Protein AF-A0A2P7R563-F1 (afdb_monomer_lite)

Sequence (58 aa):
MLLVAEGVETSGQAAYLRQIGCHLAQGYLFAKPLSEEQLVSWYKQHRQQPLPGILVEF

Secondary structure (DSSP, 8-state):
---EEE---SHHHHHHHHHTT--EEESTTT-----HHHHHHHHHHSTTSSS-TTSEE-

Structure (mmCIF, N/CA/C/O backbone):
data_AF-A0A2P7R563-F1
#
_entry.id   AF-A0A2P7R563-F1
#
loop_
_atom_site.group_PDB
_atom_site.id
_atom_site.type_symbol
_atom_site.label_atom_id
_atom_site.label_alt_id
_atom_site.label_comp_id
_atom_site.label_asym_id
_atom_site.label_entity_id
_atom_site.label_seq_id
_atom_site.pdbx_PDB_ins_code
_atom_site.Cartn_x
_atom_site.Cartn_y
_atom_site.Cartn_z
_atom_site.occupancy
_atom_site.B_iso_or_equiv
_atom_site.auth_seq_id
_atom_site.auth_comp_id
_atom_site.auth_asym_id
_atom_site.auth_atom_id
_atom_site.pdbx_PDB_model_num
ATOM 1 N N . MET A 1 1 ? -20.158 0.140 -10.708 1.00 73.88 1 MET A N 1
ATOM 2 C CA . MET A 1 1 ? -19.241 1.299 -10.662 1.00 73.88 1 MET A CA 1
ATOM 3 C C . MET A 1 1 ? -18.083 0.920 -9.759 1.00 73.88 1 MET A C 1
ATOM 5 O O . MET A 1 1 ? -18.348 0.325 -8.724 1.00 73.88 1 MET A O 1
ATOM 9 N N . LEU A 1 2 ? -16.842 1.166 -10.178 1.00 82.88 2 LEU A N 1
ATOM 10 C CA . LEU A 1 2 ? -15.643 0.836 -9.402 1.00 82.88 2 LEU A CA 1
ATOM 11 C C . LEU A 1 2 ? -15.186 2.085 -8.643 1.00 82.88 2 LEU A C 1
ATOM 13 O O . LEU A 1 2 ? -15.207 3.175 -9.211 1.00 82.88 2 LEU A O 1
ATOM 17 N N . LEU A 1 3 ? -14.811 1.921 -7.376 1.00 88.94 3 LEU A N 1
ATOM 18 C CA . LEU A 1 3 ? -14.273 2.983 -6.529 1.00 88.94 3 LEU A CA 1
ATOM 19 C C . LEU A 1 3 ? -12.890 2.564 -6.052 1.00 88.94 3 LEU A C 1
ATOM 21 O O . LEU A 1 3 ? -12.716 1.432 -5.608 1.00 88.94 3 LEU A O 1
ATOM 25 N N . VAL A 1 4 ? -11.941 3.490 -6.146 1.00 92.31 4 VAL A N 1
ATOM 26 C CA . VAL A 1 4 ? -10.572 3.332 -5.663 1.00 92.31 4 VAL A CA 1
ATOM 27 C C . VAL A 1 4 ? -10.349 4.331 -4.538 1.00 92.31 4 VAL A C 1
ATOM 29 O O . VAL A 1 4 ? -10.571 5.526 -4.725 1.00 92.31 4 VAL A O 1
ATOM 32 N N . ALA A 1 5 ? -9.907 3.848 -3.380 1.00 93.88 5 ALA A N 1
ATOM 33 C CA . ALA A 1 5 ? -9.426 4.704 -2.304 1.00 93.88 5 ALA A CA 1
ATOM 34 C C . ALA A 1 5 ? -7.926 4.982 -2.472 1.00 93.88 5 ALA A C 1
ATOM 36 O O . ALA A 1 5 ? -7.114 4.060 -2.432 1.00 93.88 5 ALA A O 1
ATOM 37 N N . GLU A 1 6 ? -7.546 6.245 -2.638 1.00 95.38 6 GLU A N 1
ATOM 38 C CA . GLU A 1 6 ? -6.143 6.666 -2.728 1.00 95.38 6 GLU A CA 1
ATOM 39 C C . GLU A 1 6 ? -5.606 7.145 -1.370 1.00 95.38 6 GLU A C 1
ATOM 41 O O . GLU A 1 6 ? -6.365 7.575 -0.501 1.00 95.38 6 GLU A O 1
ATOM 46 N N . GLY 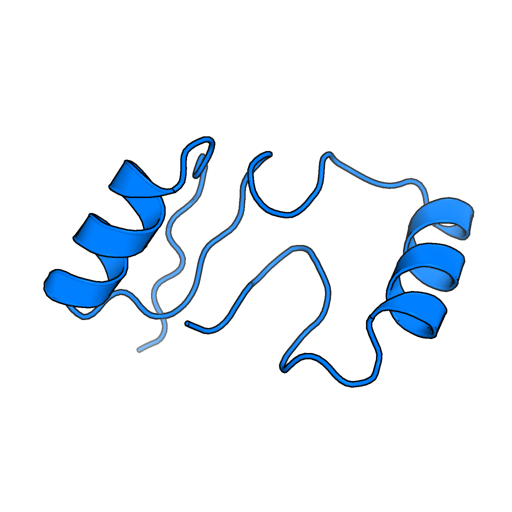A 1 7 ? -4.284 7.083 -1.183 1.00 94.31 7 GLY A N 1
ATOM 47 C CA . GLY A 1 7 ? -3.623 7.550 0.042 1.00 94.31 7 GLY A CA 1
ATOM 48 C C . GLY A 1 7 ? -3.723 6.586 1.230 1.00 94.31 7 GLY 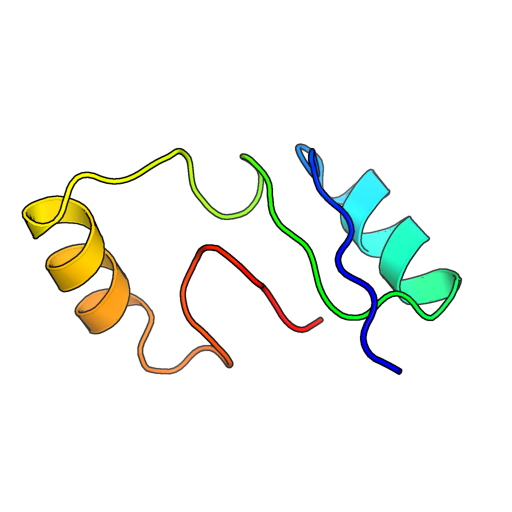A C 1
ATOM 49 O O . GLY A 1 7 ? -3.707 7.021 2.379 1.00 94.31 7 GLY A O 1
ATOM 50 N N . VAL A 1 8 ? -3.838 5.276 0.986 1.00 95.06 8 VAL A N 1
ATOM 51 C CA . VAL A 1 8 ? -3.862 4.258 2.052 1.00 95.06 8 VAL A CA 1
ATOM 52 C C . VAL A 1 8 ? -2.443 3.943 2.527 1.00 95.06 8 VAL A C 1
ATOM 54 O O . VAL A 1 8 ? -1.651 3.302 1.837 1.00 95.06 8 VAL A O 1
ATOM 57 N N . GLU A 1 9 ? -2.116 4.384 3.732 1.00 96.38 9 GLU A N 1
ATOM 58 C CA . GLU A 1 9 ? -0.765 4.323 4.301 1.00 96.38 9 GLU A CA 1
ATOM 59 C C . GLU A 1 9 ? -0.664 3.387 5.512 1.00 96.38 9 GLU A C 1
ATOM 61 O O . GLU A 1 9 ? 0.431 2.972 5.886 1.00 96.38 9 GLU A O 1
ATOM 66 N N . THR A 1 10 ? -1.796 3.008 6.114 1.00 95.75 10 THR A N 1
ATOM 67 C CA . THR A 1 10 ? -1.843 2.180 7.329 1.00 95.75 10 THR A CA 1
ATOM 68 C C . THR A 1 10 ? -2.830 1.021 7.206 1.00 95.75 10 THR A C 1
ATOM 70 O O . THR A 1 10 ? -3.876 1.131 6.562 1.00 95.75 10 THR A O 1
ATOM 73 N N . SER A 1 11 ? -2.547 -0.088 7.893 1.00 94.19 11 SER A N 1
ATOM 74 C CA . SER A 1 11 ? -3.443 -1.253 7.937 1.00 94.19 11 SER A CA 1
ATOM 75 C C . SER A 1 11 ? -4.829 -0.924 8.508 1.00 94.19 11 SER A C 1
ATOM 77 O O . SER A 1 11 ? -5.820 -1.503 8.071 1.00 94.19 11 SER A O 1
ATOM 79 N N . GLY A 1 12 ? -4.921 0.043 9.428 1.00 96.94 12 GLY A N 1
ATOM 80 C CA . GLY A 1 12 ? -6.194 0.529 9.966 1.00 96.94 12 GLY A CA 1
ATOM 81 C C . GLY A 1 12 ? -7.076 1.214 8.916 1.00 96.94 12 GLY A C 1
ATOM 82 O O . GLY A 1 12 ? -8.277 0.956 8.871 1.00 96.94 12 GLY A O 1
ATOM 83 N N . GLN A 1 13 ? -6.491 2.023 8.024 1.00 96.19 13 GLN A N 1
ATOM 84 C CA . GLN A 1 13 ? -7.222 2.634 6.904 1.00 96.19 13 GLN A CA 1
ATOM 85 C C . GLN A 1 13 ? -7.743 1.566 5.935 1.00 96.19 13 GLN A C 1
ATOM 87 O O . GLN A 1 13 ? -8.910 1.607 5.556 1.00 96.19 13 GLN A O 1
ATOM 92 N N . ALA A 1 14 ? -6.909 0.581 5.583 1.00 93.44 14 ALA A N 1
ATOM 93 C CA . ALA A 1 14 ? -7.314 -0.530 4.720 1.00 93.44 14 ALA A CA 1
ATOM 94 C C . ALA A 1 14 ? -8.470 -1.343 5.333 1.00 93.44 14 ALA A C 1
ATOM 96 O O . ALA A 1 14 ? -9.452 -1.642 4.654 1.00 93.44 14 ALA A O 1
ATOM 97 N N . ALA A 1 15 ? -8.391 -1.645 6.634 1.00 93.94 15 ALA A N 1
ATOM 98 C CA . ALA A 1 15 ? -9.445 -2.359 7.352 1.00 93.94 15 ALA A CA 1
ATOM 99 C C . ALA A 1 15 ? -10.770 -1.578 7.367 1.00 93.94 15 ALA A C 1
ATOM 101 O O . ALA A 1 15 ? -11.828 -2.154 7.111 1.00 93.94 15 ALA A O 1
ATOM 102 N N . TYR A 1 16 ? -10.714 -0.266 7.611 1.00 96.12 16 TYR A N 1
ATOM 103 C CA . TYR A 1 16 ? -11.895 0.596 7.584 1.00 96.12 16 TYR A CA 1
ATOM 104 C C . TYR A 1 16 ? -12.529 0.668 6.188 1.00 96.12 16 TYR A C 1
ATOM 106 O O . TYR A 1 16 ? -13.741 0.503 6.054 1.00 96.12 16 TYR A O 1
ATOM 114 N N . LEU A 1 17 ? -11.718 0.853 5.142 1.00 94.62 17 LEU A N 1
ATOM 115 C CA . LEU A 1 17 ? -12.185 0.891 3.753 1.00 94.62 17 LEU A CA 1
ATOM 116 C C . LEU A 1 17 ? -12.887 -0.413 3.359 1.00 94.62 17 LEU A C 1
ATOM 118 O O . LEU A 1 17 ? -13.987 -0.374 2.805 1.00 94.62 17 LEU A O 1
ATOM 122 N N . ARG A 1 18 ? -12.315 -1.558 3.745 1.00 91.12 18 ARG A N 1
ATOM 123 C CA . ARG A 1 18 ? -12.944 -2.869 3.554 1.00 91.12 18 ARG A CA 1
ATOM 124 C C . ARG A 1 18 ? -14.294 -2.962 4.270 1.00 91.12 18 ARG A C 1
ATOM 126 O O . ARG A 1 18 ? -15.262 -3.440 3.687 1.00 91.12 18 ARG A O 1
ATOM 133 N N . GLN A 1 19 ? -14.381 -2.479 5.510 1.00 94.62 19 GLN A N 1
ATOM 134 C CA . GLN A 1 19 ? -15.618 -2.502 6.298 1.00 94.62 19 GLN A CA 1
ATOM 135 C C . GLN A 1 19 ? -16.752 -1.695 5.645 1.00 94.62 19 GLN A C 1
ATOM 137 O O . GLN A 1 19 ? -17.912 -2.094 5.738 1.00 94.62 19 GLN A O 1
ATOM 142 N N . ILE A 1 20 ? -16.434 -0.585 4.973 1.00 94.94 20 ILE A N 1
ATOM 143 C CA . ILE A 1 20 ? -17.428 0.259 4.288 1.00 94.94 20 ILE A CA 1
ATOM 144 C C . ILE A 1 20 ? -17.691 -0.162 2.830 1.00 94.94 20 ILE A C 1
ATOM 146 O O . ILE A 1 20 ? -18.391 0.545 2.105 1.00 94.94 20 ILE A O 1
ATOM 150 N N . GLY A 1 21 ? -17.147 -1.301 2.388 1.00 90.31 21 GLY A N 1
ATOM 151 C CA . GLY A 1 21 ? -17.363 -1.848 1.045 1.00 90.31 21 GLY A CA 1
ATOM 152 C C . GLY A 1 21 ? -16.479 -1.242 -0.050 1.00 90.31 21 GLY A C 1
ATOM 153 O O . GLY A 1 21 ? -16.779 -1.402 -1.236 1.00 90.31 21 GLY A O 1
ATOM 154 N N . CYS A 1 22 ? -15.394 -0.555 0.316 1.00 91.94 22 CYS A N 1
ATOM 155 C CA . CYS A 1 22 ? -14.356 -0.136 -0.620 1.00 91.94 22 CYS A CA 1
ATOM 156 C C . CYS A 1 22 ? -13.297 -1.236 -0.741 1.00 91.94 22 CYS A C 1
ATOM 158 O O . CYS A 1 22 ? -12.503 -1.457 0.174 1.00 91.94 22 CYS A O 1
ATOM 160 N N . HIS A 1 23 ? -13.280 -1.910 -1.889 1.00 87.81 23 HIS A N 1
ATOM 161 C CA . HIS A 1 23 ? -12.431 -3.082 -2.103 1.00 87.81 23 HIS A CA 1
ATOM 162 C C . HIS A 1 23 ? -11.134 -2.772 -2.845 1.00 87.81 23 HIS A C 1
ATOM 164 O O . HIS A 1 23 ? -10.235 -3.591 -2.777 1.00 87.81 23 HIS A O 1
ATOM 170 N N . LEU A 1 24 ? -11.012 -1.617 -3.512 1.00 89.31 24 LEU A N 1
ATOM 171 C CA . LEU A 1 24 ? -9.800 -1.230 -4.239 1.00 89.31 24 LEU A CA 1
ATOM 172 C C . LEU A 1 24 ? -9.087 -0.081 -3.530 1.00 89.31 24 LEU A C 1
ATOM 174 O O . LEU A 1 24 ? -9.719 0.920 -3.180 1.00 89.31 24 LEU A O 1
ATOM 178 N N . ALA A 1 25 ? -7.770 -0.194 -3.374 1.00 90.56 25 ALA A N 1
ATOM 179 C CA . ALA A 1 25 ? -6.971 0.852 -2.750 1.00 90.56 25 ALA A CA 1
ATOM 180 C C . ALA A 1 25 ? -5.578 1.034 -3.359 1.00 90.56 25 ALA A C 1
ATOM 182 O O . ALA A 1 25 ? -4.923 0.064 -3.741 1.00 90.56 25 ALA A O 1
ATOM 183 N N . GLN A 1 26 ? -5.112 2.282 -3.337 1.00 92.62 26 GLN A N 1
ATOM 184 C CA . GLN A 1 26 ? -3.750 2.698 -3.644 1.00 92.62 26 GLN A CA 1
ATOM 185 C C . GLN A 1 26 ? -3.144 3.422 -2.439 1.00 92.62 26 GLN A C 1
ATOM 187 O O . GLN A 1 26 ? -3.777 4.281 -1.824 1.00 92.62 26 GLN A O 1
ATOM 192 N N 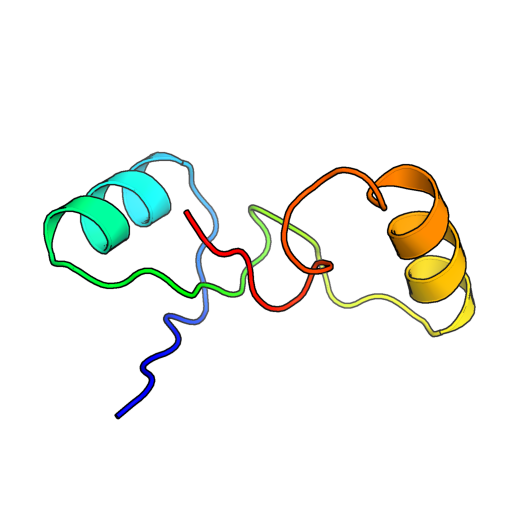. GLY A 1 27 ? -1.877 3.153 -2.142 1.00 92.56 27 GLY A N 1
ATOM 193 C CA . GLY A 1 27 ? -1.108 3.955 -1.199 1.00 92.56 27 GLY A CA 1
ATOM 194 C C . GLY A 1 27 ? 0.148 3.254 -0.704 1.00 92.56 27 GLY A C 1
ATOM 195 O O . GLY A 1 27 ? 0.427 2.107 -1.063 1.00 92.56 27 GLY A O 1
ATOM 196 N N . TYR A 1 28 ? 0.920 3.962 0.120 1.00 93.94 28 TYR A N 1
ATOM 197 C CA . TYR A 1 28 ? 2.250 3.519 0.549 1.00 93.94 28 TYR A CA 1
ATOM 198 C C . TYR A 1 28 ? 2.230 2.288 1.453 1.00 93.94 28 TYR A C 1
ATOM 200 O O . TYR A 1 28 ? 3.280 1.675 1.637 1.00 93.94 28 TYR A O 1
ATOM 208 N N . LEU A 1 29 ? 1.058 1.896 1.966 1.00 91.88 29 LEU A N 1
ATOM 209 C CA . LEU A 1 29 ? 0.884 0.607 2.627 1.00 91.88 29 LEU A CA 1
ATOM 210 C C . LEU A 1 29 ? 1.222 -0.568 1.694 1.00 91.88 29 LEU A C 1
ATOM 212 O O . LEU A 1 29 ? 1.732 -1.582 2.161 1.00 91.88 29 LEU A O 1
ATOM 216 N N . PHE A 1 30 ? 0.939 -0.435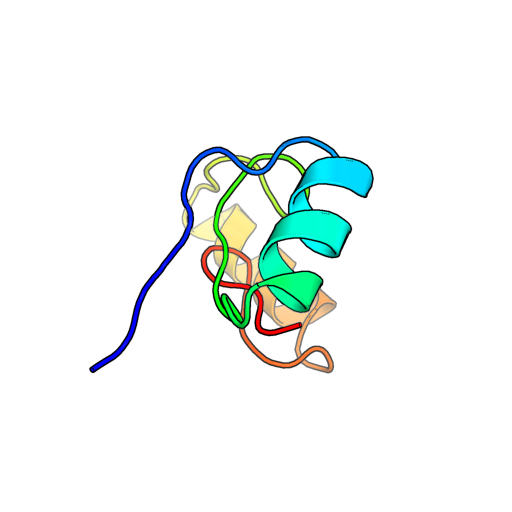 0.393 1.00 88.75 30 PHE A N 1
ATOM 217 C CA . PHE A 1 30 ? 1.138 -1.495 -0.603 1.00 88.75 30 PHE A CA 1
ATOM 218 C C . PHE A 1 30 ? 2.446 -1.313 -1.356 1.00 88.75 30 PHE A C 1
ATOM 220 O O . PHE A 1 30 ? 3.289 -2.210 -1.391 1.00 88.75 30 PHE A O 1
ATOM 227 N N . ALA A 1 31 ? 2.616 -0.136 -1.954 1.00 90.00 31 ALA A N 1
ATOM 228 C CA . ALA A 1 31 ? 3.827 0.245 -2.652 1.00 90.00 31 ALA A CA 1
ATOM 229 C C . ALA A 1 31 ? 3.918 1.770 -2.755 1.00 90.00 31 ALA A C 1
ATOM 231 O O . ALA A 1 31 ? 2.923 2.486 -2.880 1.00 90.00 31 ALA A O 1
ATOM 232 N N . LYS A 1 32 ? 5.151 2.273 -2.744 1.00 92.38 32 LYS A N 1
ATOM 233 C CA . LYS A 1 32 ? 5.448 3.618 -3.247 1.00 92.38 32 LYS A CA 1
ATOM 234 C C . LYS A 1 32 ? 5.403 3.612 -4.784 1.00 92.38 32 LYS A C 1
ATOM 236 O O . LYS A 1 32 ? 5.464 2.529 -5.363 1.00 92.38 32 LYS A O 1
ATOM 241 N N . PRO A 1 33 ? 5.353 4.779 -5.455 1.00 91.81 33 PRO A N 1
ATOM 242 C CA . PRO A 1 33 ? 5.530 4.854 -6.899 1.00 91.81 33 PRO A CA 1
ATOM 243 C C . PRO A 1 33 ? 6.807 4.126 -7.319 1.00 91.81 33 PRO A C 1
ATOM 245 O O . PRO A 1 33 ? 7.878 4.364 -6.758 1.00 91.81 33 PRO A O 1
ATOM 248 N N . LEU A 1 34 ? 6.665 3.215 -8.275 1.00 92.62 34 LEU A N 1
ATOM 249 C CA . LEU A 1 34 ? 7.745 2.372 -8.771 1.00 92.62 34 LEU A CA 1
ATOM 250 C C . LEU A 1 34 ? 8.182 2.868 -10.148 1.00 92.62 34 LEU A C 1
ATOM 252 O O . LEU A 1 34 ? 7.346 3.269 -10.960 1.00 92.62 34 LEU A O 1
ATOM 256 N N . SER A 1 35 ? 9.483 2.801 -10.432 1.00 95.75 35 SER A N 1
ATOM 257 C CA . SER A 1 35 ? 9.967 2.859 -11.813 1.00 95.75 35 SER A CA 1
ATOM 258 C C . SER A 1 35 ? 9.502 1.627 -12.594 1.00 95.75 35 SER A C 1
ATOM 260 O O . SER A 1 35 ? 9.064 0.633 -12.014 1.00 95.75 35 SER A O 1
ATOM 262 N N . GLU A 1 36 ? 9.641 1.653 -13.917 1.00 94.69 36 GLU A N 1
ATOM 263 C CA . GLU A 1 36 ? 9.306 0.507 -14.768 1.00 94.69 36 GLU A CA 1
ATOM 264 C C . GLU A 1 36 ? 10.046 -0.776 -14.342 1.00 94.69 36 GLU A C 1
ATOM 266 O O . GLU A 1 36 ? 9.428 -1.819 -14.128 1.00 94.69 36 GLU A O 1
ATOM 271 N N . GLU A 1 37 ? 11.362 -0.699 -14.137 1.00 95.56 37 GLU A N 1
ATOM 272 C CA . GLU A 1 37 ? 12.181 -1.848 -13.725 1.00 95.56 37 GLU A CA 1
ATOM 273 C C . GLU A 1 37 ? 11.763 -2.400 -12.354 1.00 95.56 37 GLU A C 1
ATOM 275 O O . GLU A 1 37 ? 11.701 -3.620 -12.135 1.00 95.56 37 GLU A O 1
ATOM 280 N N . GLN A 1 38 ? 11.441 -1.495 -11.426 1.00 93.81 38 GLN A N 1
ATOM 281 C CA . GLN A 1 38 ? 10.951 -1.850 -10.099 1.00 93.81 38 GLN A CA 1
ATOM 282 C C . GLN A 1 38 ? 9.574 -2.503 -10.184 1.00 93.81 38 GLN A C 1
ATOM 284 O O . GLN A 1 38 ? 9.352 -3.513 -9.521 1.00 93.81 38 GLN A O 1
ATOM 289 N N . LEU A 1 39 ? 8.682 -1.985 -11.030 1.00 90.50 39 LEU A N 1
ATOM 290 C CA . LEU A 1 39 ? 7.356 -2.546 -11.256 1.00 90.50 39 LEU A CA 1
ATOM 291 C C . LEU A 1 39 ? 7.446 -3.971 -11.807 1.00 90.50 39 LEU A C 1
ATOM 293 O O . LEU A 1 39 ? 6.774 -4.862 -11.293 1.00 90.50 39 LEU A O 1
ATOM 297 N N . VAL A 1 40 ? 8.300 -4.219 -12.804 1.00 91.81 40 VAL A N 1
ATOM 298 C CA . VAL A 1 40 ? 8.491 -5.565 -13.375 1.00 91.81 40 VAL A CA 1
ATOM 299 C C . VAL A 1 40 ? 8.989 -6.548 -12.314 1.00 91.81 40 VAL A C 1
ATOM 301 O O . VAL A 1 40 ? 8.506 -7.682 -12.234 1.00 91.81 40 VAL A O 1
ATOM 304 N N . SER A 1 41 ? 9.944 -6.123 -11.488 1.00 91.56 41 SER A N 1
ATOM 305 C CA . SER A 1 4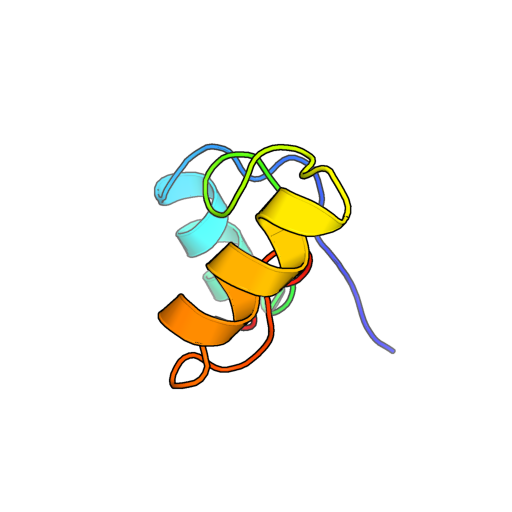1 ? 10.494 -6.945 -10.404 1.00 91.56 41 SER A CA 1
ATOM 306 C C . SER A 1 41 ? 9.444 -7.229 -9.331 1.00 91.56 41 SER A C 1
ATOM 308 O O . SER A 1 41 ? 9.228 -8.385 -8.960 1.00 91.56 41 SER A O 1
ATOM 310 N N . TRP A 1 42 ? 8.734 -6.187 -8.904 1.00 87.38 42 TRP A N 1
ATOM 311 C CA . TRP A 1 42 ? 7.652 -6.256 -7.931 1.00 87.38 42 TRP A CA 1
ATOM 312 C C . TRP A 1 42 ? 6.528 -7.180 -8.424 1.00 87.38 42 TRP A C 1
ATOM 314 O O . TRP A 1 42 ? 6.099 -8.067 -7.688 1.00 87.38 42 TRP A O 1
ATOM 324 N N . TYR A 1 43 ? 6.125 -7.063 -9.695 1.00 85.88 43 TYR A N 1
ATOM 325 C CA . TYR A 1 43 ? 5.078 -7.885 -10.312 1.00 85.88 43 TYR A CA 1
ATOM 326 C C . TYR A 1 43 ? 5.454 -9.365 -10.328 1.00 85.88 43 TYR A C 1
ATOM 328 O O . TYR A 1 43 ? 4.635 -10.224 -10.010 1.00 85.88 43 TYR A O 1
ATOM 336 N N . LYS A 1 44 ? 6.708 -9.684 -10.670 1.00 88.56 44 LYS A N 1
ATOM 337 C CA . LYS A 1 44 ? 7.196 -11.070 -10.663 1.00 88.56 44 LYS A CA 1
ATOM 338 C C . LYS A 1 44 ? 7.186 -11.666 -9.255 1.00 88.56 44 LYS A C 1
ATOM 340 O O . LYS A 1 44 ? 6.832 -12.832 -9.107 1.00 88.56 44 LYS A O 1
ATOM 345 N N . GLN A 1 45 ? 7.548 -10.876 -8.244 1.00 86.75 45 GLN A N 1
ATOM 346 C CA . GLN A 1 45 ? 7.585 -11.308 -6.843 1.00 86.75 45 GLN A CA 1
ATOM 347 C C . GLN A 1 45 ? 6.186 -11.506 -6.247 1.00 86.75 45 GLN A C 1
ATOM 349 O O . GLN A 1 45 ? 5.970 -12.453 -5.497 1.00 86.75 45 GLN A O 1
ATOM 354 N N . HIS A 1 46 ? 5.228 -10.654 -6.617 1.00 80.75 46 HIS A N 1
ATOM 355 C CA . HIS A 1 46 ? 3.885 -10.624 -6.030 1.00 80.75 46 HIS A CA 1
ATOM 356 C C . HIS A 1 46 ? 2.816 -11.240 -6.945 1.00 80.75 46 HIS A C 1
ATOM 358 O O . HIS A 1 46 ? 1.626 -11.104 -6.687 1.00 80.75 46 HIS A O 1
ATOM 364 N N . ARG A 1 47 ? 3.216 -11.977 -7.995 1.00 69.81 47 ARG A N 1
ATOM 365 C CA . ARG A 1 47 ? 2.324 -12.545 -9.029 1.00 69.81 47 ARG A CA 1
ATOM 366 C C . ARG A 1 47 ? 1.248 -13.505 -8.502 1.00 69.81 47 ARG A C 1
ATOM 368 O O . ARG A 1 47 ? 0.325 -13.834 -9.238 1.00 69.81 47 ARG A O 1
ATOM 375 N N . GLN A 1 48 ? 1.396 -14.005 -7.274 1.00 64.00 48 GLN A N 1
ATOM 376 C CA . GLN A 1 48 ? 0.410 -14.874 -6.619 1.00 64.00 48 GLN A CA 1
ATOM 377 C C . GLN A 1 48 ? -0.595 -14.113 -5.738 1.00 64.00 48 GLN A C 1
ATOM 379 O O . GLN A 1 48 ? -1.501 -14.734 -5.190 1.00 64.00 48 GLN A O 1
ATOM 384 N N . GLN A 1 49 ? -0.460 -12.792 -5.608 1.00 59.47 49 GLN A N 1
ATOM 385 C CA . GLN A 1 49 ? -1.444 -11.938 -4.947 1.00 59.47 49 GLN A CA 1
ATOM 386 C C . GLN A 1 49 ? -2.423 -11.372 -5.993 1.00 59.47 49 GLN A C 1
ATOM 388 O O . GLN A 1 49 ? -1.996 -11.039 -7.104 1.00 59.47 49 GLN A O 1
ATOM 393 N N . PRO A 1 50 ? -3.732 -11.289 -5.688 1.00 54.22 50 PRO A N 1
ATOM 394 C CA . PRO A 1 50 ? -4.699 -10.681 -6.590 1.00 54.22 50 PRO A CA 1
ATOM 395 C C . PRO A 1 50 ? -4.366 -9.191 -6.787 1.00 54.22 50 PRO A C 1
ATOM 397 O O . PRO A 1 50 ? -4.413 -8.397 -5.856 1.00 54.22 50 PRO A O 1
ATOM 400 N N . LEU A 1 51 ? -4.016 -8.874 -8.037 1.00 50.81 51 LEU A N 1
ATOM 401 C CA . LEU A 1 51 ? -3.681 -7.576 -8.634 1.00 50.81 51 LEU A CA 1
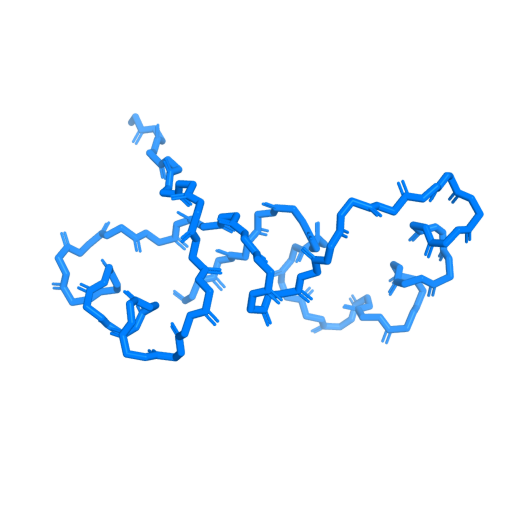ATOM 402 C C . LEU A 1 51 ? -2.422 -6.833 -8.119 1.00 50.81 51 LEU A C 1
ATOM 404 O O . LEU A 1 51 ? -2.163 -6.722 -6.924 1.00 50.81 51 LEU A O 1
ATOM 408 N N . PRO A 1 52 ? -1.605 -6.294 -9.047 1.00 46.66 52 PRO A N 1
ATOM 409 C CA . PRO A 1 52 ? -0.329 -5.698 -8.708 1.00 46.66 52 PRO A CA 1
ATOM 410 C C . PRO A 1 52 ? -0.417 -4.235 -8.244 1.00 46.66 52 PRO A C 1
ATOM 412 O O . PRO A 1 52 ? -0.685 -3.342 -9.040 1.00 46.66 52 PRO A O 1
ATOM 415 N N . GLY A 1 53 ? -0.116 -3.991 -6.967 1.00 54.41 53 GLY A N 1
ATOM 416 C CA . GLY A 1 53 ? 0.790 -2.934 -6.476 1.00 54.41 53 GLY A CA 1
ATOM 417 C C . GLY A 1 53 ? 0.394 -1.462 -6.609 1.00 54.41 53 GLY A C 1
ATOM 418 O O . GLY A 1 53 ? 1.011 -0.619 -5.971 1.00 54.41 53 GLY A O 1
ATOM 419 N N . ILE A 1 54 ? -0.632 -1.132 -7.381 1.00 51.00 54 ILE A N 1
ATOM 420 C CA . ILE A 1 54 ? -1.229 0.211 -7.438 1.00 51.00 54 ILE A CA 1
ATOM 421 C C . ILE A 1 54 ? -2.709 0.147 -7.061 1.00 51.00 54 ILE A C 1
ATOM 423 O O . ILE A 1 54 ? -3.235 1.105 -6.516 1.00 51.00 54 ILE A O 1
ATOM 427 N N . LEU A 1 55 ? -3.353 -1.004 -7.252 1.00 52.31 55 LEU A N 1
ATOM 428 C CA . LEU A 1 55 ? -4.701 -1.292 -6.783 1.00 52.31 55 LEU A CA 1
ATOM 429 C C . LEU A 1 55 ? -4.671 -2.654 -6.105 1.00 52.31 55 LEU A C 1
ATOM 431 O O . LEU A 1 55 ? -4.451 -3.664 -6.773 1.00 52.31 55 LEU A O 1
ATOM 435 N N . VAL A 1 56 ? -4.852 -2.673 -4.790 1.00 60.34 56 VAL A N 1
ATOM 436 C CA . VAL A 1 56 ? -5.018 -3.919 -4.040 1.00 60.34 56 VAL A CA 1
ATOM 437 C C . VAL A 1 56 ? -6.501 -4.168 -3.859 1.00 60.34 56 VAL A C 1
ATOM 439 O O . VAL A 1 56 ? -7.216 -3.284 -3.388 1.00 60.34 56 VAL A O 1
ATOM 442 N N . GLU A 1 57 ? -6.942 -5.358 -4.264 1.00 56.16 57 GLU A N 1
ATOM 443 C CA . GLU A 1 57 ? -8.254 -5.877 -3.904 1.00 56.16 57 GLU A CA 1
ATOM 444 C C . GLU A 1 57 ? -8.138 -6.553 -2.532 1.00 56.16 57 GLU A C 1
ATOM 446 O O . GLU A 1 57 ? -7.321 -7.462 -2.365 1.00 56.16 57 GLU A O 1
ATOM 451 N N . PHE A 1 58 ? -8.886 -6.080 -1.530 1.00 62.94 58 PHE A N 1
ATOM 452 C CA . PHE A 1 58 ? -8.930 -6.742 -0.219 1.00 62.94 58 PHE A CA 1
ATOM 453 C C . PHE A 1 58 ? -9.988 -7.836 -0.164 1.00 62.94 58 PHE A C 1
ATOM 455 O O . PHE A 1 58 ? -11.179 -7.525 -0.378 1.00 62.94 58 PHE A O 1
#

Organism: NCBI:txid2116700

Foldseek 3Di:
DADEAEADCDPVVVVVCVVVPRFWYAHVNQHDDDDPVRQVVQCVVCVVAPDDDGIHGD

InterPro domains:
  IPR001633 EAL domain [PF00563] (2-33)
  IPR001633 EAL domain [PS50883] (1-47)
  IPR035919 EAL domain superfamily [G3DSA:3.20.20.450] (1-53)
  IPR035919 EAL domain superfamily [SSF141868] (1-49)

pLDDT: mean 84.42, std 14.9, range [46.66, 96.94]

Radius of gyration: 11.61 Å; chains: 1; bounding box: 31×22×25 Å